Protein AF-A0A538HQU5-F1 (afdb_monomer_lite)

Secondary structure (DSSP, 8-state):
-PPPS--SEEEE--SHHHHHHHHHHHHHHHHTTS--STTEEEE-SSSTTTTGGGG-------

Structure (mmCIF, N/CA/C/O backbone):
data_AF-A0A538HQU5-F1
#
_entry.id   AF-A0A538HQU5-F1
#
loop_
_atom_site.group_PDB
_atom_site.id
_atom_site.type_symbol
_atom_site.label_atom_id
_atom_site.label_alt_id
_atom_site.label_comp_id
_atom_site.label_asym_id
_atom_site.label_entity_id
_atom_site.label_seq_id
_atom_site.pdbx_PDB_ins_code
_atom_site.Cartn_x
_atom_site.Cartn_y
_atom_site.Cartn_z
_atom_site.occupancy
_atom_site.B_iso_or_equiv
_atom_site.auth_seq_id
_atom_site.auth_comp_id
_atom_site.auth_asym_id
_atom_site.auth_atom_id
_atom_site.pdbx_PDB_model_num
ATOM 1 N N . MET A 1 1 ? -8.172 -15.706 1.345 1.00 66.44 1 MET A N 1
ATOM 2 C CA . MET A 1 1 ? -9.453 -15.073 1.726 1.00 66.44 1 MET A CA 1
ATOM 3 C C . MET A 1 1 ? -10.261 -14.835 0.462 1.00 66.44 1 MET A C 1
ATOM 5 O O . MET A 1 1 ? -9.667 -14.370 -0.505 1.00 66.44 1 MET A O 1
ATOM 9 N N . PRO A 1 2 ? -11.552 -15.192 0.420 1.00 83.50 2 PRO A N 1
ATOM 10 C CA . PRO A 1 2 ? -12.411 -14.813 -0.699 1.00 83.50 2 PRO A CA 1
ATOM 11 C C . PRO A 1 2 ? -12.569 -13.287 -0.751 1.00 83.50 2 PRO A C 1
ATOM 13 O O . PRO A 1 2 ? -12.519 -12.627 0.288 1.00 83.50 2 PRO A O 1
ATOM 16 N N . LEU A 1 3 ? -12.764 -12.733 -1.951 1.00 84.00 3 LEU A N 1
ATOM 17 C CA . LEU A 1 3 ? -13.072 -11.311 -2.115 1.00 84.00 3 LEU A CA 1
ATOM 18 C C . LEU A 1 3 ? -14.379 -10.968 -1.374 1.00 84.00 3 LEU A C 1
ATOM 20 O O . LEU A 1 3 ? -15.347 -11.735 -1.461 1.00 84.00 3 LEU A O 1
ATOM 24 N N . PRO A 1 4 ? -14.440 -9.835 -0.654 1.00 89.88 4 PRO A N 1
ATOM 25 C CA . PRO A 1 4 ? -15.667 -9.416 0.007 1.00 89.88 4 PRO A CA 1
ATOM 26 C C . PRO A 1 4 ? -16.742 -9.073 -1.034 1.00 89.88 4 PRO A C 1
ATOM 28 O O . PRO A 1 4 ? -16.455 -8.508 -2.086 1.00 89.88 4 PRO A O 1
ATOM 31 N N . LYS A 1 5 ? -18.010 -9.387 -0.734 1.00 92.19 5 LYS A N 1
ATOM 32 C CA . LYS A 1 5 ? -19.147 -9.087 -1.632 1.00 92.19 5 LYS A CA 1
ATOM 33 C C . LYS A 1 5 ? -19.454 -7.588 -1.748 1.00 92.19 5 LYS A C 1
ATOM 35 O O . LYS A 1 5 ? -20.118 -7.173 -2.690 1.00 92.19 5 LYS A O 1
ATOM 40 N N . LYS A 1 6 ? -19.035 -6.800 -0.757 1.00 92.25 6 LYS A N 1
ATOM 41 C CA . LYS A 1 6 ? -19.196 -5.346 -0.665 1.00 92.25 6 LYS A CA 1
ATOM 42 C C . LYS A 1 6 ? -18.060 -4.775 0.181 1.00 92.25 6 LYS A C 1
ATOM 44 O O . LYS A 1 6 ? -17.604 -5.456 1.097 1.00 92.25 6 LYS A O 1
ATOM 49 N N . ALA A 1 7 ? -17.652 -3.544 -0.097 1.00 93.56 7 ALA A N 1
ATOM 50 C CA . ALA A 1 7 ? -16.671 -2.809 0.693 1.00 93.56 7 ALA A CA 1
ATOM 51 C C . ALA A 1 7 ? -17.035 -1.322 0.701 1.00 93.56 7 ALA A C 1
ATOM 53 O O . ALA A 1 7 ? -17.502 -0.801 -0.312 1.00 93.56 7 ALA A O 1
ATOM 54 N N . SER A 1 8 ? -16.830 -0.660 1.840 1.00 93.88 8 SER A N 1
ATOM 55 C CA . SER A 1 8 ? -17.068 0.782 1.999 1.00 93.88 8 SER A CA 1
ATOM 56 C C . SER A 1 8 ? -16.049 1.602 1.207 1.00 93.88 8 SER A C 1
ATOM 58 O O . SER A 1 8 ? -16.378 2.645 0.646 1.00 93.88 8 SER A O 1
ATOM 60 N N . TYR A 1 9 ? -14.816 1.092 1.128 1.00 97.06 9 TYR A N 1
ATOM 61 C CA . TYR A 1 9 ? -13.701 1.715 0.431 1.00 97.06 9 TYR A CA 1
ATOM 62 C C . TYR A 1 9 ? -12.973 0.680 -0.422 1.00 97.06 9 TYR A C 1
ATOM 64 O O . TYR A 1 9 ? -12.588 -0.386 0.063 1.00 97.06 9 TYR A O 1
ATOM 72 N N . VAL A 1 10 ? -12.764 1.015 -1.694 1.00 97.94 10 VAL A N 1
ATOM 73 C CA . VAL A 1 10 ? -11.967 0.216 -2.627 1.00 97.94 10 VAL A CA 1
ATOM 74 C C . VAL A 1 10 ? -10.924 1.120 -3.268 1.00 97.94 10 VAL A C 1
ATOM 76 O O . VAL A 1 10 ? -11.270 2.100 -3.925 1.00 97.94 10 VAL A O 1
ATOM 79 N N . VAL A 1 11 ? -9.649 0.783 -3.092 1.00 98.38 11 VAL A N 1
ATOM 80 C CA . VAL A 1 11 ? -8.528 1.435 -3.772 1.00 98.38 11 VAL A CA 1
ATOM 81 C C . VAL A 1 11 ? -8.070 0.535 -4.914 1.00 98.38 11 VAL A C 1
ATOM 83 O O . VAL A 1 11 ? -7.706 -0.619 -4.697 1.00 98.38 11 VAL A O 1
ATOM 86 N N . VAL A 1 12 ? -8.100 1.050 -6.144 1.00 98.00 12 VAL A N 1
ATOM 87 C CA . VAL A 1 12 ? -7.713 0.293 -7.342 1.00 98.00 12 VAL A CA 1
ATOM 88 C C . VAL A 1 12 ? -6.287 0.665 -7.748 1.00 98.00 12 VAL A C 1
ATOM 90 O O . VAL A 1 12 ? -6.012 1.804 -8.119 1.00 98.00 12 VAL A O 1
ATOM 93 N N . GLY A 1 13 ? -5.396 -0.321 -7.693 1.00 98.19 13 GLY A N 1
ATOM 94 C CA . GLY A 1 13 ? -3.966 -0.229 -7.964 1.00 98.19 13 GLY A CA 1
ATOM 95 C C . GLY A 1 13 ? -3.128 -0.270 -6.685 1.00 98.19 13 GLY A C 1
ATOM 96 O O . GLY A 1 13 ? -3.230 0.611 -5.835 1.00 98.19 13 GLY A O 1
ATOM 97 N N . ALA A 1 14 ? -2.228 -1.247 -6.579 1.00 98.31 14 ALA A N 1
ATOM 98 C CA . ALA A 1 14 ? -1.274 -1.393 -5.478 1.00 98.31 14 ALA A CA 1
ATOM 99 C C . ALA A 1 14 ? 0.112 -0.813 -5.830 1.00 98.31 14 ALA A C 1
ATOM 101 O O . ALA A 1 14 ? 1.156 -1.389 -5.515 1.00 98.31 14 ALA A O 1
ATOM 102 N N . GLY A 1 15 ? 0.128 0.341 -6.506 1.00 98.44 15 GLY A N 1
ATOM 103 C CA . GLY A 1 15 ? 1.313 1.199 -6.624 1.00 98.44 15 GLY A CA 1
ATOM 104 C C . GLY A 1 15 ? 1.488 2.105 -5.399 1.00 98.44 15 GLY A C 1
ATOM 105 O O . GLY A 1 15 ? 0.638 2.127 -4.509 1.00 98.44 15 GLY A O 1
ATOM 106 N N . ILE A 1 16 ? 2.562 2.900 -5.365 1.00 98.38 16 ILE A N 1
ATOM 107 C CA . ILE A 1 16 ? 2.914 3.735 -4.200 1.00 98.38 16 ILE A CA 1
ATOM 108 C C . ILE A 1 16 ? 1.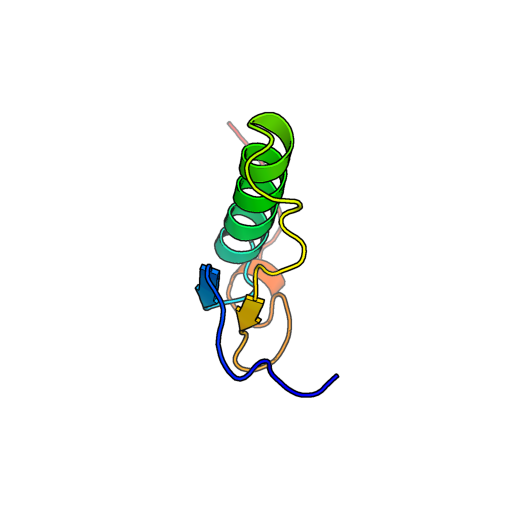795 4.699 -3.786 1.00 98.38 16 ILE A C 1
ATOM 110 O O . ILE A 1 16 ? 1.517 4.841 -2.599 1.00 98.38 16 ILE A O 1
ATOM 114 N N . HIS A 1 17 ? 1.100 5.313 -4.748 1.00 98.56 17 HIS A N 1
ATOM 115 C CA . HIS A 1 17 ? -0.029 6.192 -4.447 1.00 98.56 17 HIS A CA 1
ATOM 116 C C . HIS A 1 17 ? -1.214 5.419 -3.870 1.00 98.56 17 HIS A C 1
ATOM 118 O O . HIS A 1 17 ? -1.723 5.811 -2.831 1.00 98.56 17 HIS A O 1
ATOM 124 N N . GLY A 1 18 ? -1.615 4.300 -4.482 1.00 98.50 18 GLY A N 1
ATOM 125 C CA . GLY A 1 18 ? -2.749 3.512 -3.994 1.00 98.50 18 GLY A CA 1
ATOM 126 C C . GLY A 1 18 ? -2.513 2.957 -2.589 1.00 98.50 18 GLY A C 1
ATOM 127 O O . GLY A 1 18 ? -3.358 3.114 -1.710 1.00 98.50 18 GLY A O 1
ATOM 128 N N . LEU A 1 19 ? -1.325 2.400 -2.332 1.00 98.50 19 LEU A N 1
ATOM 129 C CA . LEU A 1 19 ? -0.962 1.916 -0.998 1.00 98.50 19 LEU A CA 1
ATOM 130 C C . LEU A 1 19 ? -0.874 3.058 0.024 1.00 98.50 19 LEU A C 1
ATOM 132 O O . LEU A 1 19 ? -1.374 2.913 1.137 1.00 98.50 19 LEU A O 1
ATOM 136 N N . SER A 1 20 ? -0.304 4.207 -0.353 1.00 98.62 20 SER A N 1
ATOM 137 C CA . SER A 1 20 ? -0.257 5.385 0.521 1.00 98.62 20 SER A CA 1
ATOM 138 C C . SER A 1 20 ? -1.657 5.916 0.838 1.00 98.62 20 SER A C 1
ATOM 140 O O . SER A 1 20 ? -1.946 6.229 1.992 1.00 98.62 20 SER A O 1
ATOM 142 N N . THR A 1 21 ? -2.555 5.969 -0.148 1.00 98.69 21 THR A N 1
ATOM 143 C CA . THR A 1 21 ? -3.953 6.368 0.045 1.00 98.69 21 THR A CA 1
ATOM 144 C C . THR A 1 21 ? -4.674 5.412 0.988 1.00 98.69 21 THR A C 1
ATOM 146 O O . THR A 1 21 ? -5.296 5.876 1.938 1.00 98.69 21 THR A O 1
ATOM 149 N N . ALA A 1 22 ? -4.567 4.097 0.774 1.00 98.50 22 ALA A N 1
ATOM 150 C CA . ALA A 1 22 ? -5.191 3.101 1.644 1.00 98.50 22 ALA A CA 1
ATOM 151 C C . ALA A 1 22 ? -4.679 3.207 3.090 1.00 98.50 22 ALA A C 1
ATOM 153 O O . ALA A 1 22 ? -5.473 3.230 4.027 1.00 98.50 22 ALA A O 1
ATOM 154 N N . TYR A 1 23 ? -3.361 3.352 3.264 1.00 98.50 23 TYR A N 1
ATOM 155 C CA . TYR A 1 23 ? -2.732 3.514 4.572 1.00 98.50 23 TYR A CA 1
ATOM 156 C C . TYR A 1 23 ? -3.212 4.774 5.305 1.00 98.50 23 TYR A C 1
ATOM 158 O O . TYR A 1 23 ? -3.637 4.700 6.459 1.00 98.50 23 TYR A O 1
ATOM 166 N N . HIS A 1 24 ? -3.173 5.936 4.647 1.00 98.69 24 HIS A N 1
ATOM 167 C CA . HIS A 1 24 ? -3.582 7.191 5.278 1.00 98.69 24 HIS A CA 1
ATOM 168 C C . HIS A 1 24 ? -5.089 7.241 5.535 1.00 98.69 24 HIS A C 1
ATOM 170 O O . HIS A 1 24 ? -5.502 7.783 6.556 1.00 98.69 24 HIS A O 1
ATOM 176 N N . LEU A 1 25 ? -5.902 6.630 4.669 1.00 98.56 25 LEU A N 1
ATOM 177 C CA . LEU A 1 25 ? -7.333 6.474 4.910 1.00 98.56 25 LEU A CA 1
ATOM 178 C C . LEU A 1 25 ? -7.594 5.628 6.162 1.00 98.56 25 LEU A C 1
ATOM 180 O O . LEU A 1 25 ? -8.346 6.064 7.028 1.00 98.56 25 LEU A O 1
ATOM 184 N N . ALA A 1 26 ? -6.942 4.466 6.297 1.00 98.44 26 ALA A N 1
ATOM 185 C CA . ALA A 1 26 ? -7.065 3.621 7.486 1.00 98.44 26 ALA A CA 1
ATOM 186 C C . ALA A 1 26 ? -6.701 4.396 8.762 1.00 98.44 26 ALA A C 1
ATOM 188 O O . ALA A 1 26 ? -7.465 4.422 9.727 1.00 98.44 26 ALA A O 1
ATOM 189 N N . LYS A 1 27 ? -5.562 5.099 8.728 1.00 98.56 27 LYS A N 1
ATOM 190 C CA . LYS A 1 27 ? -5.075 5.918 9.842 1.00 98.56 27 LYS A CA 1
ATOM 191 C C . LYS A 1 27 ? -6.056 7.029 10.219 1.00 98.56 27 LYS A C 1
ATOM 193 O O . LYS A 1 27 ? -6.282 7.263 11.405 1.00 98.56 27 LYS A O 1
ATOM 198 N N . GLU A 1 28 ? -6.643 7.706 9.235 1.00 98.50 28 GLU A N 1
ATOM 199 C CA . GLU A 1 28 ? -7.593 8.794 9.472 1.00 98.50 28 GLU A CA 1
ATOM 200 C C . GLU A 1 28 ? -8.917 8.279 10.051 1.00 98.50 28 GLU A C 1
ATOM 202 O O . GLU 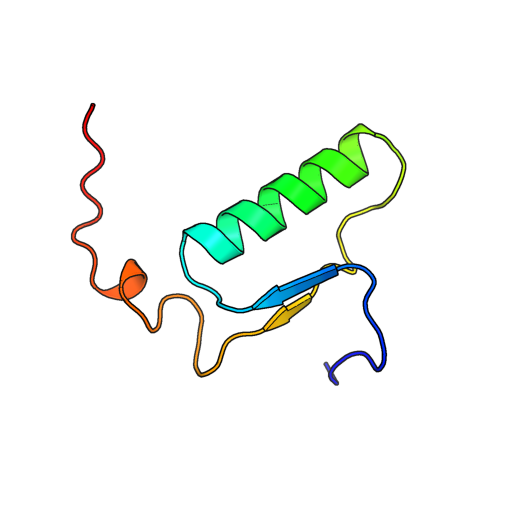A 1 28 ? -9.430 8.854 11.012 1.00 98.50 28 GLU A O 1
ATOM 207 N N . LEU A 1 29 ? -9.449 7.169 9.524 1.00 98.25 29 LEU A N 1
ATOM 208 C CA . LEU A 1 29 ? -10.664 6.533 10.048 1.00 98.25 29 LEU A CA 1
ATOM 209 C C . LEU A 1 29 ? -10.488 6.124 11.513 1.00 98.25 29 LEU A C 1
ATOM 211 O O . LEU A 1 29 ? -11.359 6.413 12.342 1.00 98.25 29 LEU A O 1
ATOM 215 N N . GLN A 1 30 ? -9.338 5.523 11.829 1.00 98.06 30 GLN A N 1
ATOM 216 C CA . GLN A 1 30 ? -8.997 5.121 13.188 1.00 98.06 30 GLN A CA 1
ATOM 217 C C . GLN A 1 30 ? -8.852 6.335 14.110 1.00 98.06 30 GLN A C 1
ATOM 219 O O . GLN A 1 30 ? -9.434 6.353 15.192 1.00 98.06 30 GLN A O 1
ATOM 224 N N . THR A 1 31 ? -8.140 7.375 13.669 1.00 98.44 31 THR A N 1
ATOM 225 C CA . THR A 1 31 ? -7.935 8.615 14.440 1.00 98.44 31 THR A CA 1
ATOM 226 C C . THR A 1 31 ? -9.255 9.321 14.755 1.00 98.44 31 THR A C 1
ATOM 228 O O . THR A 1 31 ? -9.437 9.834 15.856 1.00 98.44 31 THR A O 1
ATOM 231 N N . ARG A 1 32 ? -10.204 9.320 13.812 1.00 98.06 32 ARG A N 1
ATOM 232 C CA . ARG A 1 32 ? -11.542 9.904 14.001 1.00 98.06 32 ARG A CA 1
ATOM 233 C C . ARG A 1 32 ? -12.496 9.023 14.809 1.00 98.06 32 ARG A C 1
ATOM 235 O O . ARG A 1 32 ? -13.588 9.479 15.134 1.00 98.06 32 ARG A O 1
ATOM 242 N N . GLY A 1 33 ? -12.129 7.774 15.100 1.00 98.00 33 GLY A N 1
ATOM 243 C CA . GLY A 1 33 ? -12.993 6.820 15.798 1.00 98.00 33 GLY A CA 1
ATOM 244 C C . GLY A 1 33 ? -14.210 6.363 14.985 1.00 98.00 33 GLY A C 1
ATOM 245 O O . GLY A 1 33 ? -15.198 5.929 15.568 1.00 98.00 33 GLY A O 1
ATOM 246 N N . VAL A 1 34 ? -14.162 6.469 13.651 1.00 97.19 34 VAL A N 1
ATOM 247 C CA . VAL A 1 34 ? -15.287 6.122 12.754 1.00 97.19 34 VAL A CA 1
ATOM 248 C C . VAL A 1 34 ? -15.070 4.822 11.972 1.00 97.19 34 VAL A C 1
ATOM 250 O O . VAL A 1 34 ? -15.949 4.401 11.227 1.00 97.19 34 VAL A O 1
ATOM 253 N N . GLY A 1 35 ? -13.920 4.169 12.141 1.00 95.88 35 GLY A N 1
ATOM 254 C CA . GLY A 1 35 ? -13.633 2.853 11.569 1.00 95.88 35 GLY A CA 1
ATOM 255 C C . GLY A 1 35 ? -12.220 2.382 11.904 1.00 95.88 35 GLY A C 1
ATOM 256 O O . GLY A 1 35 ? -11.350 3.200 12.183 1.00 95.88 35 GLY A O 1
ATOM 257 N N . SER A 1 36 ? -11.974 1.068 11.878 1.00 94.31 36 SER A N 1
ATOM 258 C CA . SER A 1 36 ? -10.627 0.507 12.089 1.00 94.31 36 SER A CA 1
ATOM 259 C C . SER A 1 36 ? -9.736 0.604 10.845 1.00 94.31 36 SER A C 1
ATOM 261 O O . SER A 1 36 ? -8.517 0.516 10.959 1.00 94.31 36 SER A O 1
ATOM 263 N N . GLY A 1 37 ? -10.334 0.774 9.660 1.00 94.50 37 GLY A N 1
ATOM 264 C CA . GLY A 1 37 ? -9.637 0.750 8.371 1.00 94.50 37 GLY A CA 1
ATOM 265 C C . GLY A 1 37 ? -9.321 -0.657 7.848 1.00 94.50 37 GLY A C 1
ATOM 266 O O . GLY A 1 37 ? -8.798 -0.783 6.744 1.00 94.50 37 GLY A O 1
ATOM 267 N N . GLU A 1 38 ? -9.657 -1.715 8.593 1.00 92.12 38 GLU A N 1
ATOM 268 C CA . GLU A 1 38 ? -9.405 -3.115 8.204 1.00 92.12 38 GLU A CA 1
ATOM 269 C C . GLU A 1 38 ? -10.286 -3.592 7.038 1.00 92.12 38 GLU A C 1
ATOM 271 O O . GLU A 1 38 ? -9.981 -4.593 6.392 1.00 92.12 38 GLU A O 1
ATOM 276 N N . ASP A 1 39 ? -11.380 -2.883 6.757 1.00 92.56 39 ASP A N 1
ATOM 277 C CA . ASP A 1 39 ? -12.326 -3.175 5.681 1.00 92.56 39 ASP A CA 1
ATOM 278 C C . ASP A 1 39 ? -12.007 -2.442 4.364 1.00 92.56 39 ASP A C 1
ATOM 280 O O . ASP A 1 39 ? -12.752 -2.567 3.387 1.00 92.56 39 ASP A O 1
ATOM 284 N N . ILE A 1 40 ? -10.894 -1.700 4.305 1.00 96.50 40 ILE A N 1
ATOM 285 C CA . ILE A 1 40 ? -10.398 -1.088 3.069 1.00 96.50 40 ILE A CA 1
ATOM 286 C C . ILE A 1 40 ? -9.832 -2.183 2.162 1.00 96.50 40 ILE A C 1
ATOM 288 O O . ILE A 1 40 ? -8.876 -2.877 2.505 1.00 96.50 40 ILE A O 1
ATOM 292 N N . VAL A 1 41 ? -10.387 -2.302 0.956 1.00 97.06 41 VAL A N 1
ATOM 293 C CA . VAL A 1 41 ? -9.934 -3.284 -0.035 1.00 97.06 41 VAL A CA 1
ATOM 294 C C . VAL A 1 41 ? -8.993 -2.617 -1.031 1.00 97.06 41 VAL A C 1
ATOM 296 O O . VAL A 1 41 ? -9.382 -1.672 -1.713 1.00 97.06 41 VAL A O 1
ATOM 299 N N . VAL A 1 42 ? -7.775 -3.143 -1.173 1.00 97.38 42 VAL A N 1
ATOM 300 C CA . VAL A 1 42 ? -6.866 -2.769 -2.266 1.00 97.38 42 VAL A CA 1
ATOM 301 C C . VAL A 1 42 ? -6.915 -3.850 -3.341 1.00 97.38 42 VAL A C 1
ATOM 303 O O . VAL A 1 42 ? -6.583 -5.004 -3.079 1.00 97.38 42 VAL A O 1
ATOM 306 N N . LEU A 1 43 ? -7.333 -3.482 -4.551 1.00 96.31 43 LEU A N 1
ATOM 307 C CA . LEU A 1 43 ? -7.363 -4.378 -5.706 1.00 96.31 43 LEU A CA 1
ATOM 308 C C . LEU A 1 43 ? -6.204 -4.051 -6.637 1.00 96.31 43 LEU A C 1
ATOM 310 O O . LEU A 1 43 ? -6.079 -2.917 -7.087 1.00 96.31 43 LEU A O 1
ATOM 314 N N . ASP A 1 44 ? -5.394 -5.046 -6.978 1.00 97.12 44 ASP A N 1
ATOM 315 C CA . ASP A 1 44 ? -4.359 -4.921 -8.002 1.00 97.12 44 ASP A CA 1
ATOM 316 C C . ASP A 1 44 ? -4.586 -5.941 -9.116 1.00 97.12 44 ASP A C 1
ATOM 318 O O . ASP A 1 44 ? -5.112 -7.028 -8.879 1.00 97.12 44 ASP A O 1
ATOM 322 N N . LYS A 1 45 ? -4.197 -5.583 -10.341 1.00 96.88 45 LYS A N 1
ATOM 323 C CA . LYS A 1 45 ? -4.325 -6.455 -11.511 1.00 96.88 45 LYS A CA 1
ATOM 324 C C . LYS A 1 45 ? -3.383 -7.663 -11.439 1.00 96.88 45 LYS A C 1
ATOM 326 O O . LYS A 1 45 ? -3.739 -8.721 -11.950 1.00 96.88 45 LYS A O 1
A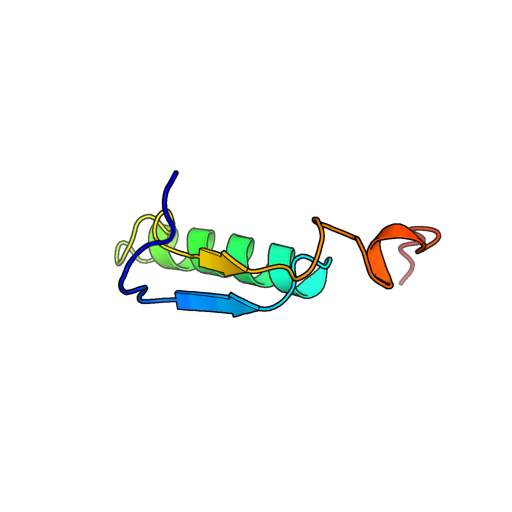TOM 331 N N . SER A 1 46 ? -2.194 -7.491 -10.864 1.00 96.94 46 SER A N 1
ATOM 332 C CA . SER A 1 46 ? -1.130 -8.495 -10.872 1.00 96.94 46 SER A CA 1
ATOM 333 C C . SER A 1 4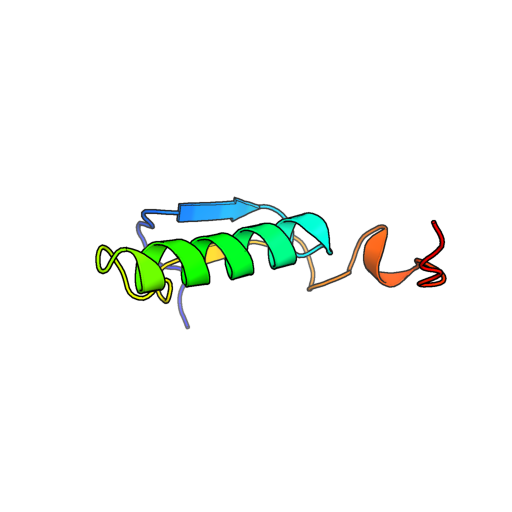6 ? -0.585 -8.733 -9.464 1.00 96.94 46 SER A C 1
ATOM 335 O O . SER A 1 46 ? -0.855 -9.767 -8.861 1.00 96.94 46 SER A O 1
ATOM 337 N N . HIS A 1 47 ? 0.192 -7.788 -8.937 1.00 97.00 47 HIS A N 1
ATOM 338 C CA . HIS A 1 47 ? 0.796 -7.831 -7.609 1.00 97.00 47 HIS A CA 1
ATOM 339 C C . HIS A 1 47 ? 1.222 -6.413 -7.193 1.00 97.00 47 HIS A C 1
ATOM 341 O O . HIS A 1 47 ? 1.453 -5.561 -8.058 1.00 97.00 47 HIS A O 1
ATOM 347 N N . PRO A 1 48 ? 1.390 -6.134 -5.888 1.00 97.69 48 PRO A N 1
ATOM 348 C CA . PRO A 1 48 ? 1.888 -4.843 -5.427 1.00 97.69 48 PRO A CA 1
ATOM 349 C C . PRO A 1 48 ? 3.167 -4.418 -6.151 1.00 97.69 48 PRO A C 1
ATOM 351 O O . PRO A 1 48 ? 4.076 -5.223 -6.370 1.00 97.69 48 PRO A O 1
ATOM 354 N N . GLY A 1 49 ? 3.211 -3.154 -6.567 1.00 97.75 49 GLY A N 1
ATOM 355 C CA . GLY A 1 49 ? 4.345 -2.592 -7.294 1.00 97.75 49 GLY A CA 1
ATOM 356 C C . GLY A 1 49 ? 4.518 -3.068 -8.742 1.00 97.75 49 GLY A C 1
ATOM 357 O O . GLY A 1 49 ? 5.500 -2.672 -9.351 1.00 97.75 49 GLY A O 1
ATOM 358 N N . ALA A 1 50 ? 3.599 -3.836 -9.341 1.00 97.94 50 ALA A N 1
ATOM 359 C CA . ALA A 1 50 ? 3.750 -4.341 -10.719 1.00 97.94 50 ALA A CA 1
ATOM 360 C C . ALA A 1 50 ? 3.872 -3.256 -11.819 1.00 97.94 50 ALA A C 1
ATOM 362 O O . ALA A 1 50 ? 4.214 -3.570 -12.957 1.00 97.94 50 ALA A O 1
ATOM 363 N N . GLY A 1 51 ? 3.557 -1.993 -11.508 1.00 97.19 51 GLY A N 1
ATOM 364 C CA . GLY A 1 51 ? 3.675 -0.849 -12.419 1.00 97.19 51 GLY A CA 1
ATOM 365 C C . GLY A 1 51 ? 4.918 0.015 -12.174 1.00 97.19 51 GLY A C 1
ATOM 366 O O . GLY A 1 51 ? 5.954 -0.451 -11.710 1.00 97.19 51 GLY A O 1
ATOM 367 N N . ALA A 1 52 ? 4.795 1.320 -12.442 1.00 98.12 52 ALA A N 1
ATOM 368 C CA . ALA A 1 52 ? 5.900 2.282 -12.347 1.00 98.12 52 ALA A CA 1
ATOM 369 C C . ALA A 1 52 ? 6.622 2.279 -10.986 1.00 98.12 52 ALA A C 1
ATOM 371 O O . ALA A 1 52 ? 7.830 2.484 -10.932 1.00 98.12 52 ALA A O 1
ATOM 372 N N . SER A 1 53 ? 5.904 2.017 -9.888 1.00 98.00 53 SER A N 1
ATOM 373 C CA . SER A 1 53 ? 6.500 1.973 -8.549 1.00 98.00 53 SER A CA 1
ATOM 374 C C . SER A 1 53 ? 7.550 0.871 -8.382 1.00 98.00 53 SER A C 1
ATOM 376 O O . SER A 1 53 ? 8.533 1.109 -7.695 1.00 98.00 53 SER A O 1
ATOM 378 N N . GLY A 1 54 ? 7.380 -0.303 -9.001 1.00 97.69 54 GLY A N 1
ATOM 379 C CA . GLY A 1 54 ? 8.321 -1.422 -8.851 1.00 97.69 54 GLY A CA 1
ATOM 380 C C . GLY A 1 54 ? 9.603 -1.289 -9.671 1.00 97.69 54 GLY A C 1
ATOM 381 O O . GLY A 1 54 ? 10.562 -2.003 -9.405 1.00 97.69 54 GLY A O 1
ATOM 382 N N . ILE A 1 55 ? 9.635 -0.374 -10.644 1.00 97.94 55 ILE A N 1
ATOM 383 C CA . ILE A 1 55 ? 10.816 -0.093 -11.480 1.00 97.94 55 ILE A CA 1
ATOM 384 C C . ILE A 1 55 ? 11.426 1.286 -11.203 1.00 97.94 55 ILE A C 1
ATOM 386 O O . ILE A 1 55 ? 12.370 1.703 -11.873 1.00 97.94 55 ILE A O 1
ATOM 390 N N . ALA A 1 56 ? 10.871 2.030 -10.246 1.00 97.88 56 ALA A N 1
ATOM 391 C CA . ALA A 1 56 ? 11.394 3.331 -9.876 1.00 97.88 56 ALA A CA 1
ATOM 392 C C . ALA A 1 56 ? 12.764 3.182 -9.197 1.00 97.88 56 ALA A C 1
ATOM 394 O O . ALA A 1 56 ? 12.963 2.306 -8.362 1.00 97.88 56 ALA A O 1
ATOM 395 N N . CYS A 1 57 ? 13.687 4.108 -9.479 1.00 98.00 57 CYS A N 1
ATOM 396 C CA . CYS A 1 57 ? 14.983 4.178 -8.791 1.00 98.00 57 CYS A CA 1
ATOM 397 C C . CYS A 1 57 ? 14.839 4.479 -7.282 1.00 98.00 57 CYS A C 1
ATOM 399 O O . CYS A 1 57 ? 15.767 4.258 -6.512 1.00 98.00 57 CYS A O 1
ATOM 401 N N . GLY A 1 58 ? 13.677 4.984 -6.853 1.00 96.94 58 GLY A N 1
ATOM 402 C CA . GLY A 1 58 ? 13.399 5.276 -5.445 1.00 96.94 58 GLY A CA 1
ATOM 403 C C . GLY A 1 58 ? 14.081 6.543 -4.923 1.00 96.94 58 GLY A C 1
ATOM 404 O O . GLY A 1 58 ? 14.150 6.741 -3.714 1.00 96.94 58 GLY A O 1
ATOM 405 N N . VAL A 1 59 ? 14.580 7.412 -5.809 1.00 97.94 59 VAL A N 1
ATOM 406 C CA . VAL A 1 59 ? 15.185 8.689 -5.410 1.00 97.94 59 VAL A CA 1
ATOM 407 C C . VAL A 1 59 ? 14.113 9.618 -4.853 1.00 97.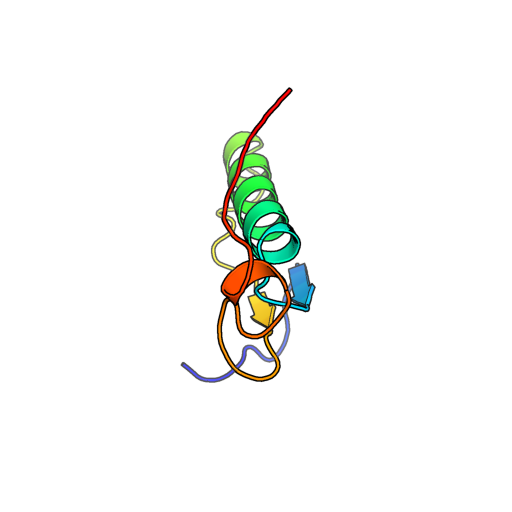94 59 VAL A C 1
ATOM 409 O O . VAL A 1 59 ? 13.187 10.009 -5.563 1.00 97.94 59 VAL A O 1
ATOM 412 N N . VAL A 1 60 ? 14.295 10.024 -3.600 1.00 96.88 60 VAL A N 1
ATOM 413 C CA . VAL A 1 60 ? 13.510 11.070 -2.945 1.00 96.88 60 VAL A CA 1
ATOM 414 C C . VAL A 1 60 ? 14.409 12.291 -2.782 1.00 96.88 60 VAL A C 1
ATOM 416 O O . VAL A 1 60 ? 15.440 12.228 -2.115 1.00 96.88 60 VAL A O 1
ATOM 419 N N . ARG A 1 61 ? 14.037 13.394 -3.4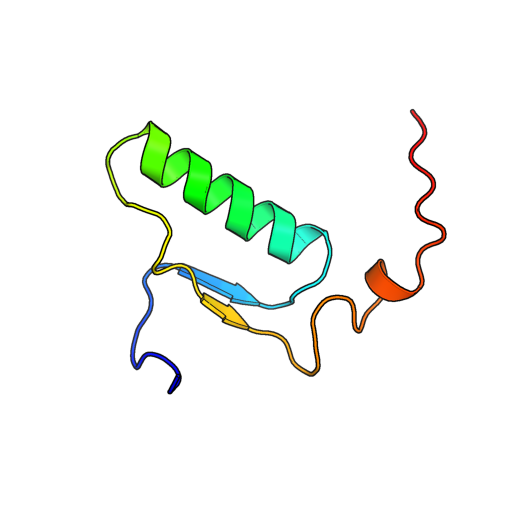30 1.00 94.94 61 ARG A N 1
ATOM 420 C CA . ARG A 1 61 ? 14.737 14.686 -3.400 1.00 94.94 61 ARG A CA 1
ATOM 421 C C . ARG A 1 61 ? 13.707 15.812 -3.313 1.00 94.94 61 ARG A C 1
ATOM 423 O O . ARG A 1 61 ? 12.562 15.590 -3.701 1.00 94.94 61 ARG A O 1
ATOM 430 N N . ASN A 1 62 ? 14.126 16.962 -2.795 1.00 84.44 62 ASN A N 1
ATOM 431 C CA . ASN A 1 62 ? 13.290 18.149 -2.607 1.00 84.44 62 ASN A CA 1
ATOM 432 C C . ASN A 1 62 ? 13.384 19.066 -3.828 1.00 84.44 62 ASN A C 1
ATOM 434 O O . ASN A 1 62 ? 14.497 19.595 -4.047 1.00 84.44 62 ASN A O 1
#

Foldseek 3Di:
DDDDPDAPAEQEAQAPVSVVVLVVVCVVCVVVVNDNSPRYHYDYPPDHCPPPRVVDPPDDDD

Sequence (62 aa):
MPLPKKASYVVVGAGIHGLSTAYHLAKELQTRGVGSGEDIVVLDKSHPGAGASGIACGVVRN

Radius of gyration: 13.55 Å; chains: 1; bounding box: 34×33×28 Å

pLDDT: mean 95.89, std 5.08, range [66.44, 98.69]